Protein AF-A0A958IS94-F1 (afdb_monomer)

Radius of gyration: 17.26 Å; Cα contacts (8 Å, |Δi|>4): 217; chains: 1; bounding box: 38×39×52 Å

Structure (mmCIF, N/CA/C/O backbone):
data_AF-A0A958IS94-F1
#
_entry.id   AF-A0A958IS94-F1
#
loop_
_atom_site.group_PDB
_atom_site.id
_atom_site.type_symbol
_atom_site.label_atom_id
_atom_site.label_alt_id
_atom_site.label_comp_id
_atom_site.label_asym_id
_atom_site.label_entity_id
_atom_site.label_seq_id
_atom_site.pdbx_PDB_ins_code
_atom_site.Cartn_x
_atom_site.Cartn_y
_atom_site.Cartn_z
_atom_site.occupancy
_atom_site.B_iso_or_equiv
_atom_site.auth_seq_id
_atom_site.auth_comp_id
_atom_site.auth_asym_id
_atom_site.auth_atom_id
_atom_site.pdbx_PDB_model_num
ATOM 1 N N . MET A 1 1 ? 14.900 -15.093 -15.875 1.00 39.38 1 MET A N 1
ATOM 2 C CA . MET A 1 1 ? 13.883 -14.844 -14.835 1.00 39.38 1 MET A CA 1
ATOM 3 C C . MET A 1 1 ? 14.491 -13.904 -13.815 1.00 39.38 1 MET A C 1
ATOM 5 O O . MET A 1 1 ? 15.436 -14.293 -13.144 1.00 39.38 1 MET A O 1
ATOM 9 N N . MET A 1 2 ? 14.051 -12.646 -13.789 1.00 39.12 2 MET A N 1
ATOM 10 C CA . MET A 1 2 ? 14.390 -11.703 -12.720 1.00 39.12 2 MET A CA 1
ATOM 11 C C . MET A 1 2 ? 13.329 -11.858 -11.623 1.00 39.12 2 MET A C 1
ATOM 13 O O . MET A 1 2 ? 12.417 -11.046 -11.534 1.00 39.12 2 MET A O 1
ATOM 17 N N . ASP A 1 3 ? 13.424 -12.924 -10.828 1.00 39.19 3 ASP A N 1
ATOM 18 C CA . ASP A 1 3 ? 12.468 -13.211 -9.741 1.00 39.19 3 ASP A CA 1
ATOM 19 C C . ASP A 1 3 ? 12.870 -12.558 -8.401 1.00 39.19 3 ASP A C 1
ATOM 21 O O . ASP A 1 3 ? 12.225 -12.777 -7.382 1.00 39.19 3 ASP A O 1
ATOM 25 N N . ASN A 1 4 ? 13.917 -11.722 -8.393 1.00 38.88 4 ASN A N 1
ATOM 26 C CA . ASN A 1 4 ? 14.489 -11.100 -7.188 1.00 38.88 4 ASN A CA 1
ATOM 27 C C . ASN A 1 4 ? 14.244 -9.580 -7.111 1.00 38.88 4 ASN A C 1
ATOM 29 O O . ASN A 1 4 ? 15.110 -8.832 -6.663 1.00 38.88 4 ASN A O 1
ATOM 33 N N . ALA A 1 5 ? 13.088 -9.091 -7.567 1.00 45.56 5 ALA A N 1
ATOM 34 C CA . ALA A 1 5 ? 12.674 -7.727 -7.240 1.00 45.56 5 ALA A CA 1
ATOM 35 C C . ALA A 1 5 ? 12.155 -7.700 -5.791 1.00 45.56 5 ALA A C 1
ATOM 37 O O . ALA A 1 5 ? 10.955 -7.842 -5.548 1.00 45.56 5 ALA A O 1
ATOM 38 N N . GLU A 1 6 ? 13.079 -7.584 -4.839 1.00 47.12 6 GLU A N 1
ATOM 39 C CA . GLU A 1 6 ? 12.783 -7.318 -3.431 1.00 47.12 6 GLU A CA 1
ATOM 40 C C . GLU A 1 6 ? 12.558 -5.811 -3.263 1.00 47.12 6 GLU A C 1
ATOM 42 O O . GLU A 1 6 ? 13.421 -5.003 -3.610 1.00 47.12 6 GLU A O 1
ATOM 47 N N . GLY A 1 7 ? 11.381 -5.422 -2.771 1.00 48.94 7 GLY A N 1
ATOM 48 C CA . GLY A 1 7 ? 1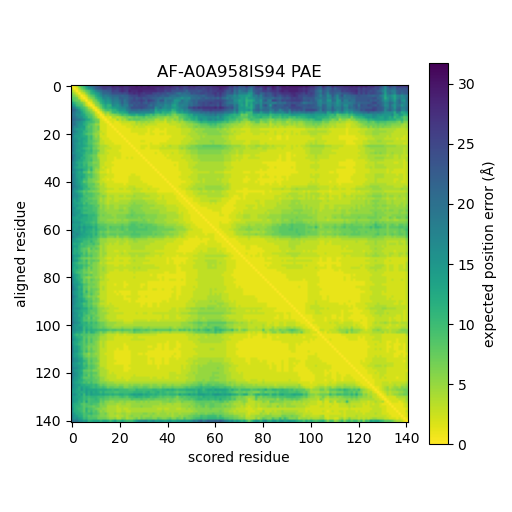1.188 -4.071 -2.258 1.00 48.94 7 GLY A CA 1
ATOM 49 C C . GLY A 1 7 ? 11.882 -3.996 -0.906 1.00 48.94 7 GLY A C 1
ATOM 50 O O . GLY A 1 7 ? 11.540 -4.756 -0.002 1.00 48.94 7 GLY A O 1
ATOM 51 N N . GLN A 1 8 ? 12.869 -3.115 -0.749 1.00 48.41 8 GLN A N 1
ATOM 52 C CA . GLN A 1 8 ? 13.215 -2.676 0.597 1.00 48.41 8 GLN A CA 1
ATOM 53 C C . GLN A 1 8 ? 12.023 -1.855 1.073 1.00 48.41 8 GLN A C 1
ATOM 55 O O . GLN A 1 8 ? 11.790 -0.782 0.524 1.00 48.41 8 GLN A O 1
ATOM 60 N N . ILE A 1 9 ? 11.266 -2.364 2.051 1.00 52.25 9 ILE A N 1
ATOM 61 C CA . ILE A 1 9 ? 10.365 -1.521 2.840 1.00 52.25 9 ILE A CA 1
ATOM 62 C C . ILE A 1 9 ? 11.288 -0.470 3.451 1.00 52.25 9 ILE A C 1
ATOM 64 O O . ILE A 1 9 ? 12.062 -0.776 4.363 1.00 52.25 9 ILE A O 1
ATOM 68 N N . SER A 1 10 ? 11.333 0.715 2.844 1.00 51.88 10 SER A N 1
ATOM 69 C CA . SER A 1 10 ? 12.205 1.783 3.302 1.00 51.88 10 SER A CA 1
ATOM 70 C C . SER A 1 10 ? 11.824 2.126 4.733 1.00 51.88 10 SER A C 1
ATOM 72 O O . SER A 1 10 ? 10.669 1.982 5.133 1.00 51.88 10 SER A O 1
ATOM 74 N N . LEU A 1 11 ? 1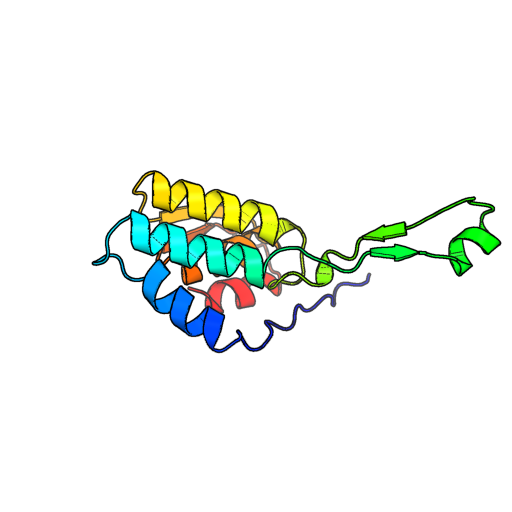2.814 2.552 5.518 1.00 54.06 11 LEU A N 1
ATOM 75 C CA . LEU A 1 11 ? 12.569 3.142 6.826 1.00 54.06 11 LEU A CA 1
ATOM 76 C C . LEU A 1 11 ? 11.532 4.247 6.635 1.00 54.06 11 LEU A C 1
ATOM 78 O O . LEU A 1 11 ? 11.831 5.271 6.022 1.00 54.06 11 LEU A O 1
ATOM 82 N N . VAL A 1 12 ? 10.315 3.981 7.104 1.00 61.84 12 VAL A N 1
ATOM 83 C CA . VAL A 1 12 ? 9.208 4.928 7.086 1.00 61.84 12 VAL A CA 1
ATOM 84 C C . VAL A 1 12 ? 9.721 6.211 7.726 1.00 61.84 12 VAL A C 1
ATOM 86 O O . VAL A 1 12 ? 10.319 6.168 8.808 1.00 61.84 12 VAL A O 1
ATOM 89 N N . SER A 1 13 ? 9.578 7.340 7.030 1.00 73.56 13 SER A N 1
ATOM 90 C CA . SER A 1 13 ? 10.014 8.618 7.584 1.00 73.56 13 SER A CA 1
ATOM 91 C C . SER A 1 13 ? 9.312 8.848 8.928 1.00 73.56 13 SER A C 1
ATOM 93 O O . SER A 1 13 ? 8.187 8.392 9.133 1.00 73.56 13 SER A O 1
ATOM 95 N N . LYS A 1 14 ? 9.954 9.551 9.869 1.00 75.06 14 LYS A N 1
ATOM 96 C CA . LYS A 1 14 ? 9.324 9.831 11.171 1.00 75.06 14 LYS A CA 1
ATOM 97 C C . LYS A 1 14 ? 7.943 10.487 11.000 1.00 75.06 14 LYS A C 1
ATOM 99 O O . LYS A 1 14 ? 7.018 10.130 11.711 1.00 75.06 14 LYS A O 1
ATOM 104 N N . ALA A 1 15 ? 7.803 11.375 10.015 1.00 77.25 15 ALA A N 1
ATOM 105 C CA . ALA A 1 15 ? 6.534 12.023 9.696 1.00 77.25 15 ALA A CA 1
ATOM 106 C C . ALA A 1 15 ? 5.440 11.012 9.311 1.00 77.25 15 ALA A C 1
ATOM 108 O O . ALA A 1 15 ? 4.324 11.098 9.806 1.00 77.25 15 ALA A O 1
ATOM 109 N N . VAL A 1 16 ? 5.763 10.009 8.492 1.00 86.12 16 VAL A N 1
ATOM 110 C CA . VAL A 1 16 ? 4.798 8.968 8.105 1.00 86.12 16 VAL A CA 1
ATOM 111 C C . VAL A 1 16 ? 4.493 8.014 9.260 1.00 86.12 16 VAL A C 1
ATOM 113 O O . VAL A 1 16 ? 3.386 7.488 9.339 1.00 86.12 16 VAL A O 1
ATOM 116 N N . ALA A 1 17 ? 5.433 7.810 10.187 1.00 88.31 17 ALA A N 1
ATOM 117 C CA . ALA A 1 17 ? 5.159 7.059 11.410 1.00 88.31 17 ALA A CA 1
ATOM 118 C C . ALA A 1 17 ? 4.116 7.771 12.288 1.00 88.31 17 ALA A C 1
ATOM 120 O O . ALA A 1 17 ? 3.165 7.124 12.718 1.00 88.31 17 ALA A O 1
ATOM 121 N N . ASP A 1 18 ? 4.249 9.088 12.471 1.00 92.44 18 ASP A N 1
ATOM 122 C CA . ASP A 1 18 ? 3.290 9.896 13.233 1.00 92.44 18 ASP A CA 1
ATOM 123 C C . ASP A 1 18 ? 1.899 9.880 12.553 1.00 92.44 18 ASP A C 1
ATOM 125 O O . ASP A 1 18 ? 0.887 9.627 13.206 1.00 92.44 18 ASP A O 1
ATOM 129 N N . GLN A 1 19 ? 1.839 10.041 11.223 1.00 96.38 19 GLN A N 1
ATOM 130 C CA . GLN A 1 19 ? 0.569 9.975 10.482 1.00 96.38 19 GLN A CA 1
ATOM 131 C C . GLN A 1 19 ? -0.083 8.592 10.529 1.00 96.38 19 GLN A C 1
ATOM 133 O O . GLN A 1 19 ? -1.305 8.470 10.609 1.00 96.38 19 GLN A O 1
ATOM 138 N N . ARG A 1 20 ? 0.719 7.524 10.526 1.00 95.19 20 ARG A N 1
ATOM 139 C CA . ARG A 1 20 ? 0.211 6.158 10.671 1.00 95.19 20 ARG A CA 1
ATOM 140 C C . ARG A 1 20 ? -0.499 5.958 12.007 1.00 95.19 20 ARG A C 1
ATOM 142 O O . ARG A 1 20 ? -1.513 5.265 12.032 1.00 95.19 20 ARG A O 1
ATOM 149 N N . GLU A 1 21 ? 0.029 6.509 13.100 1.00 96.12 21 GLU A N 1
ATOM 150 C CA . GLU A 1 21 ? -0.618 6.405 14.414 1.00 96.12 21 GLU A CA 1
ATOM 151 C C . GLU A 1 21 ? -2.014 7.039 14.387 1.00 96.12 21 GLU A C 1
ATOM 153 O O . GLU A 1 21 ? -2.967 6.424 14.859 1.00 96.12 21 GLU A O 1
ATOM 158 N N . ILE A 1 22 ? -2.152 8.201 13.742 1.00 97.75 22 ILE A N 1
ATOM 159 C CA . ILE A 1 22 ? -3.432 8.906 13.587 1.00 97.75 22 ILE A CA 1
ATOM 160 C C . ILE A 1 22 ? -4.384 8.119 12.677 1.00 97.75 22 ILE A C 1
ATOM 162 O O . ILE A 1 22 ? -5.513 7.824 13.065 1.00 97.75 22 ILE A O 1
ATOM 166 N N . ALA A 1 23 ? -3.938 7.723 11.483 1.00 97.62 23 ALA A N 1
ATOM 167 C CA . ALA A 1 23 ? -4.775 7.015 10.513 1.00 97.62 23 ALA A CA 1
ATOM 168 C C . ALA A 1 23 ? -5.311 5.674 11.057 1.00 97.62 23 ALA A C 1
ATOM 170 O O . ALA A 1 23 ? -6.459 5.290 10.785 1.00 97.62 23 ALA A O 1
ATOM 171 N N . ALA A 1 24 ? -4.496 4.972 11.849 1.00 97.00 24 ALA A N 1
ATOM 172 C CA . ALA A 1 24 ? -4.840 3.683 12.436 1.00 97.00 24 ALA A CA 1
ATOM 173 C C . ALA A 1 24 ? -5.686 3.769 13.718 1.00 97.00 24 ALA A C 1
ATOM 175 O O . ALA A 1 24 ? -6.287 2.761 14.104 1.00 97.00 24 ALA A O 1
ATOM 176 N N . ASP A 1 25 ? -5.771 4.930 14.372 1.00 97.25 25 ASP A N 1
ATOM 177 C CA . ASP A 1 25 ? -6.529 5.089 15.613 1.00 97.25 25 ASP A CA 1
ATOM 178 C C . ASP A 1 25 ? -8.033 5.223 15.338 1.00 97.25 25 ASP A C 1
ATOM 180 O O . ASP A 1 25 ? -8.560 6.285 15.015 1.00 97.25 25 ASP A O 1
ATOM 184 N N . VAL A 1 26 ? -8.757 4.117 15.515 1.00 94.06 26 VAL A N 1
ATOM 185 C CA . VAL A 1 26 ? -10.215 4.044 15.325 1.00 94.06 26 VAL A CA 1
ATOM 186 C C . VAL A 1 26 ? -11.027 4.870 16.331 1.00 94.06 26 VAL A C 1
ATOM 188 O O . VAL A 1 26 ? -12.242 4.976 16.162 1.00 94.06 26 VAL A O 1
ATOM 191 N N . SER A 1 27 ? -10.401 5.416 17.379 1.00 96.00 27 SER A N 1
ATOM 192 C CA . SER A 1 27 ? -11.057 6.300 18.347 1.00 96.00 27 SER A CA 1
ATOM 193 C C . SER A 1 27 ? -11.122 7.761 17.888 1.00 96.00 27 SER A C 1
ATOM 195 O O . SER A 1 27 ? -11.955 8.515 18.398 1.00 96.00 27 SER A O 1
ATOM 197 N N . LEU A 1 28 ? -10.295 8.142 16.910 1.00 97.62 28 LEU A N 1
ATOM 198 C CA . LEU A 1 28 ? -10.300 9.469 16.300 1.00 97.62 28 LEU A CA 1
ATOM 199 C C . LEU A 1 28 ? -11.444 9.634 15.297 1.00 97.62 28 LEU A C 1
ATOM 201 O O . LEU A 1 28 ? -12.076 8.667 14.852 1.00 97.62 28 LEU A O 1
ATOM 205 N N . SER A 1 29 ? -11.725 10.886 14.935 1.00 98.00 29 SER A N 1
ATOM 206 C CA . SER A 1 29 ? -12.767 11.179 13.958 1.00 98.00 29 SER A CA 1
ATOM 207 C C . SER A 1 29 ? -12.407 10.637 12.571 1.00 98.00 29 SER A C 1
ATOM 209 O O . SER A 1 29 ? -11.242 10.480 12.207 1.00 98.00 29 SER A O 1
ATOM 211 N N . LEU A 1 30 ? -13.432 10.361 11.759 1.00 97.75 30 LEU A N 1
ATOM 212 C CA . LEU A 1 30 ? -13.234 9.920 10.377 1.00 97.75 30 LEU A CA 1
ATOM 213 C C . LEU A 1 30 ? -12.410 10.931 9.563 1.00 97.75 30 LEU A C 1
ATOM 215 O O . LEU A 1 30 ? -11.620 10.523 8.721 1.00 97.75 30 LEU A O 1
ATOM 219 N N . GLU A 1 31 ? -12.611 12.225 9.808 1.00 98.25 31 GLU A N 1
ATOM 220 C CA . GLU A 1 31 ? -11.920 13.310 9.109 1.00 98.25 31 GLU A CA 1
ATOM 221 C C . GLU A 1 31 ? -10.420 13.302 9.416 1.00 98.25 31 GLU A C 1
ATOM 223 O O . GLU A 1 31 ? -9.627 13.192 8.487 1.00 98.25 31 GLU A O 1
ATOM 228 N N . GLU A 1 32 ? -10.040 13.273 10.699 1.00 98.12 32 GLU A N 1
ATOM 229 C CA . GLU A 1 32 ? -8.631 13.212 11.128 1.00 98.12 32 GLU A CA 1
ATOM 230 C C . GLU A 1 32 ? -7.914 11.981 10.562 1.00 98.12 32 GLU A C 1
ATOM 232 O O . GLU A 1 32 ? -6.783 12.061 10.086 1.00 98.12 32 GLU A O 1
ATOM 237 N N . ARG A 1 33 ? -8.585 10.825 10.576 1.00 98.38 33 ARG A N 1
ATOM 238 C CA . ARG A 1 33 ? -8.011 9.585 10.042 1.00 98.38 33 ARG A CA 1
ATOM 239 C C . ARG A 1 33 ? -7.816 9.635 8.530 1.00 98.38 33 ARG A C 1
ATOM 241 O O . ARG A 1 33 ? -6.836 9.086 8.034 1.00 98.38 33 ARG A O 1
ATOM 248 N N . LEU A 1 34 ? -8.761 10.228 7.797 1.00 98.38 34 LEU A N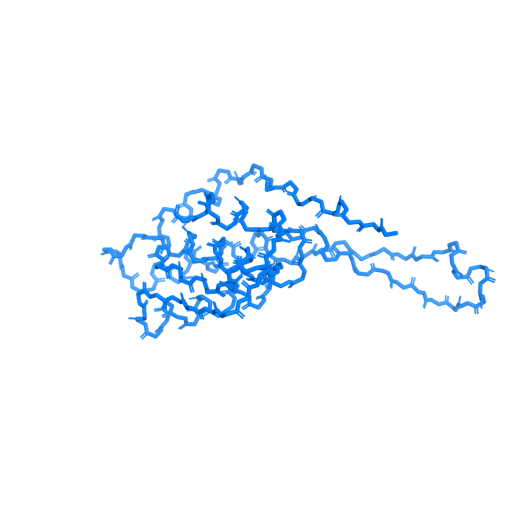 1
ATOM 249 C CA . LEU A 1 34 ? -8.668 10.358 6.343 1.00 98.38 34 LEU A CA 1
ATOM 250 C C . LEU A 1 34 ? -7.569 11.338 5.942 1.00 98.38 34 LEU A C 1
ATOM 252 O O . LEU A 1 34 ? -6.800 11.004 5.048 1.00 98.38 34 LEU A O 1
ATOM 256 N N . GLU A 1 35 ? -7.467 12.481 6.622 1.00 98.31 35 GLU A N 1
ATOM 257 C CA . GLU A 1 35 ? -6.413 13.474 6.385 1.00 98.31 35 GLU A CA 1
ATOM 258 C C . GLU A 1 35 ? -5.025 12.861 6.619 1.00 98.31 35 GLU A C 1
ATOM 260 O O . GLU A 1 35 ? -4.176 12.884 5.731 1.00 98.31 35 GLU A O 1
ATOM 265 N N . ALA A 1 36 ? -4.828 12.183 7.753 1.00 98.12 36 ALA A N 1
ATOM 266 C CA . ALA A 1 36 ? -3.569 11.501 8.042 1.00 98.12 36 ALA A CA 1
ATOM 267 C C . ALA A 1 36 ? -3.236 10.401 7.021 1.00 98.12 36 ALA A C 1
ATOM 269 O O . ALA A 1 36 ? -2.079 10.222 6.642 1.00 98.12 36 ALA A O 1
ATOM 270 N N . TYR A 1 37 ? -4.235 9.645 6.556 1.00 98.12 37 TYR A N 1
ATOM 271 C CA . TYR A 1 37 ? -4.009 8.605 5.554 1.00 98.12 37 TYR A CA 1
ATOM 272 C C . TYR A 1 37 ? -3.693 9.181 4.166 1.00 98.12 37 TYR A C 1
ATOM 274 O O . TYR A 1 37 ? -2.877 8.609 3.444 1.00 98.12 37 TYR A O 1
ATOM 282 N N . GLU A 1 38 ? -4.301 10.309 3.795 1.00 97.88 38 GLU A N 1
ATOM 283 C CA . GLU A 1 38 ? -3.997 11.043 2.561 1.00 97.88 38 GLU A CA 1
ATOM 284 C C . GLU A 1 38 ? -2.556 11.578 2.576 1.00 97.88 38 GLU A C 1
ATOM 286 O O . GLU A 1 38 ? -1.817 11.342 1.621 1.00 97.88 38 GLU A O 1
ATOM 291 N N . ASP A 1 39 ? -2.101 12.137 3.702 1.00 97.19 39 AS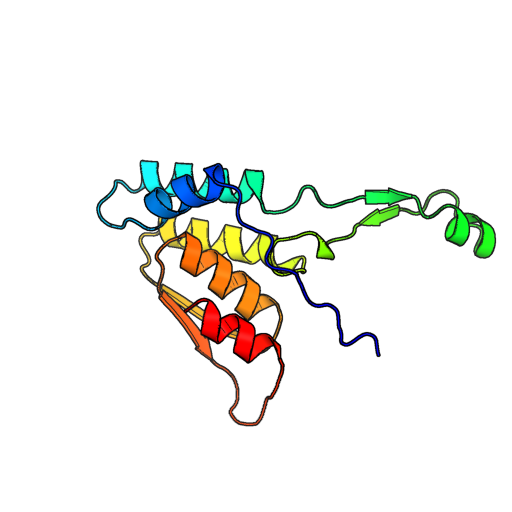P A N 1
ATOM 292 C CA . ASP A 1 39 ? -0.707 12.568 3.892 1.00 97.19 39 ASP A CA 1
ATOM 293 C C . ASP A 1 39 ? 0.303 11.420 3.685 1.00 97.19 39 ASP A C 1
ATOM 295 O O . ASP A 1 39 ? 1.373 11.606 3.095 1.00 97.19 39 ASP A O 1
ATOM 299 N N . ILE A 1 40 ? -0.027 10.205 4.145 1.00 96.38 40 ILE A N 1
ATOM 300 C CA . ILE A 1 40 ? 0.802 9.011 3.906 1.00 96.38 40 ILE A CA 1
ATOM 301 C C . ILE A 1 40 ? 0.872 8.695 2.408 1.00 96.38 40 ILE A C 1
ATOM 303 O O . ILE A 1 40 ? 1.953 8.392 1.895 1.00 96.38 40 ILE A O 1
ATOM 307 N N . ILE A 1 41 ? -0.266 8.738 1.707 1.00 96.69 41 ILE A N 1
ATOM 308 C CA . ILE A 1 41 ? -0.334 8.458 0.266 1.00 96.69 41 ILE A CA 1
ATOM 309 C C . ILE A 1 41 ? 0.536 9.451 -0.499 1.00 96.69 41 ILE A C 1
ATOM 311 O O . ILE A 1 41 ? 1.351 9.026 -1.318 1.00 96.69 41 ILE A O 1
ATOM 315 N N . ASP A 1 42 ? 0.397 10.740 -0.206 1.00 95.38 42 ASP A N 1
ATOM 316 C CA . ASP A 1 42 ? 1.116 11.805 -0.901 1.00 95.38 42 ASP A CA 1
ATOM 317 C C . ASP A 1 42 ? 2.630 11.764 -0.646 1.00 95.38 42 ASP A C 1
ATOM 319 O O . ASP A 1 42 ? 3.414 12.100 -1.537 1.00 95.38 42 ASP A O 1
ATOM 323 N N . SER A 1 43 ? 3.058 11.310 0.538 1.00 93.44 43 SER A N 1
ATOM 324 C CA . SER A 1 43 ? 4.480 11.149 0.873 1.00 93.44 43 SER A CA 1
ATOM 325 C C . SER A 1 43 ? 5.108 9.906 0.238 1.00 93.44 43 SER A C 1
ATOM 327 O O . SER A 1 43 ? 6.234 9.961 -0.256 1.00 93.44 43 SER A O 1
ATOM 329 N N . GLU A 1 44 ? 4.414 8.765 0.278 1.00 91.62 44 GLU A N 1
ATOM 330 C CA . GLU A 1 44 ? 5.046 7.460 0.045 1.00 91.62 44 GLU A CA 1
ATOM 331 C C . GLU A 1 44 ? 4.641 6.797 -1.274 1.00 91.62 44 GLU A C 1
ATOM 333 O O . GLU A 1 44 ? 5.379 5.960 -1.800 1.00 91.62 44 GLU A O 1
ATOM 338 N N . VAL A 1 45 ? 3.463 7.115 -1.817 1.00 95.69 45 VAL A N 1
ATOM 339 C CA . VAL A 1 45 ? 2.891 6.394 -2.957 1.00 95.69 45 VAL A CA 1
ATOM 340 C C . VAL A 1 45 ? 2.975 7.231 -4.221 1.00 95.69 45 VAL A C 1
ATOM 342 O O . VAL A 1 45 ? 2.355 8.275 -4.394 1.00 95.69 45 VAL A O 1
ATOM 345 N N . GLY A 1 46 ? 3.669 6.689 -5.212 1.00 94.44 46 GLY A N 1
ATOM 346 C CA . GLY A 1 46 ? 3.871 7.365 -6.472 1.00 94.44 46 GLY A CA 1
ATOM 347 C C . GLY A 1 46 ? 5.139 8.202 -6.487 1.00 94.44 46 GLY A C 1
ATOM 348 O O . GLY A 1 46 ? 6.196 7.691 -6.146 1.00 94.44 46 GLY A O 1
ATOM 349 N N . ASP A 1 47 ? 5.057 9.371 -7.130 1.00 94.31 47 ASP A N 1
ATOM 350 C CA . ASP A 1 47 ? 6.202 10.216 -7.536 1.00 94.31 47 ASP A CA 1
ATOM 351 C C . ASP A 1 47 ? 7.447 9.450 -8.044 1.00 94.31 47 ASP A C 1
ATOM 353 O O . ASP A 1 47 ? 8.609 9.814 -7.882 1.00 94.31 47 ASP A O 1
ATOM 357 N N . THR A 1 48 ? 7.197 8.308 -8.683 1.00 95.19 48 THR A N 1
ATOM 358 C CA . THR A 1 48 ? 8.262 7.376 -9.028 1.00 95.19 48 THR A CA 1
ATOM 359 C C . THR A 1 48 ? 9.087 7.878 -10.206 1.00 95.19 48 THR A C 1
ATOM 361 O O . THR A 1 48 ? 8.582 8.541 -11.121 1.00 95.19 48 THR A O 1
ATOM 364 N N . ASN A 1 49 ? 10.358 7.483 -10.241 1.00 95.06 49 ASN A N 1
ATOM 365 C CA . ASN A 1 49 ? 11.306 7.940 -11.249 1.00 95.06 49 ASN A CA 1
ATOM 366 C C . ASN A 1 49 ? 10.802 7.705 -12.691 1.00 95.06 49 ASN A C 1
ATOM 368 O O . ASN A 1 49 ? 10.400 6.598 -13.069 1.00 95.06 49 ASN A O 1
ATOM 372 N N . MET A 1 50 ? 10.868 8.755 -13.514 1.00 97.12 50 MET A N 1
ATOM 373 C CA . MET A 1 50 ? 10.681 8.687 -14.959 1.00 97.12 50 MET A CA 1
ATOM 374 C C . MET A 1 50 ? 11.982 9.069 -15.673 1.00 97.12 50 MET A C 1
ATOM 376 O O . MET A 1 50 ? 12.349 10.240 -15.750 1.00 97.12 50 MET A O 1
ATOM 380 N N . THR A 1 51 ? 12.678 8.079 -16.235 1.00 97.00 51 THR A N 1
ATOM 381 C CA . THR A 1 51 ? 13.996 8.272 -16.860 1.00 97.00 51 THR A CA 1
ATOM 382 C C . THR A 1 51 ? 13.932 8.085 -18.371 1.00 97.00 51 THR A C 1
ATOM 384 O O . THR A 1 51 ? 13.336 7.138 -18.881 1.00 97.00 51 THR A O 1
ATOM 387 N N . ARG A 1 52 ? 14.604 8.965 -19.118 1.00 97.75 52 ARG A N 1
ATOM 388 C CA . ARG A 1 52 ? 14.724 8.850 -20.576 1.00 97.75 52 ARG A CA 1
ATOM 389 C C . ARG A 1 52 ? 15.772 7.806 -20.981 1.00 97.75 52 ARG A C 1
ATOM 391 O O . ARG A 1 52 ? 16.946 7.928 -20.632 1.00 97.75 52 ARG A O 1
ATOM 398 N N . ALA A 1 53 ? 15.387 6.833 -21.803 1.00 97.88 53 ALA A N 1
ATOM 399 C CA . ALA A 1 53 ? 16.226 5.702 -22.205 1.00 97.88 53 ALA A CA 1
ATOM 400 C C . ALA A 1 53 ? 17.057 5.972 -23.475 1.00 97.88 53 ALA A C 1
ATOM 402 O O . ALA A 1 53 ? 16.940 5.272 -24.481 1.00 97.88 53 ALA A O 1
ATOM 403 N N . ARG A 1 54 ? 17.962 6.959 -23.420 1.00 97.81 54 ARG A N 1
ATOM 404 C CA . ARG A 1 54 ? 18.767 7.416 -24.579 1.00 97.81 54 ARG A CA 1
ATOM 405 C C . ARG A 1 54 ? 19.611 6.330 -25.263 1.00 97.81 54 ARG A C 1
ATOM 407 O O . ARG A 1 54 ? 19.979 6.481 -26.426 1.00 97.81 54 ARG A O 1
ATOM 414 N N . ASN A 1 55 ? 19.997 5.276 -24.543 1.00 97.56 55 ASN A N 1
ATOM 415 C CA . ASN A 1 55 ? 20.763 4.165 -25.121 1.00 97.56 55 ASN A CA 1
ATOM 416 C C . ASN A 1 55 ? 19.863 3.258 -25.972 1.00 97.56 55 ASN A C 1
ATOM 418 O O . ASN A 1 55 ? 20.242 2.896 -27.080 1.00 97.56 55 ASN A O 1
ATOM 422 N N . ILE A 1 56 ? 18.653 2.957 -25.490 1.00 97.38 56 ILE A N 1
ATOM 423 C CA . ILE A 1 56 ? 17.658 2.160 -26.222 1.00 97.38 56 ILE A CA 1
ATOM 424 C C . ILE A 1 56 ? 17.162 2.940 -27.445 1.00 97.38 56 ILE A C 1
ATOM 426 O O . ILE A 1 56 ? 17.064 2.370 -28.528 1.00 97.38 56 ILE A O 1
ATOM 430 N N . GLU A 1 57 ? 16.940 4.253 -27.297 1.00 98.19 57 GLU A N 1
ATOM 431 C CA . GLU A 1 57 ? 16.623 5.156 -28.415 1.00 98.19 57 GLU A CA 1
ATOM 432 C C . GLU A 1 57 ? 17.617 4.991 -29.576 1.00 98.19 57 GLU A C 1
ATOM 434 O O . GLU A 1 57 ? 17.203 4.787 -30.715 1.00 98.19 57 GLU A O 1
ATOM 439 N N . ARG A 1 58 ? 18.926 5.000 -29.282 1.00 97.75 58 ARG A N 1
ATOM 440 C CA . ARG A 1 58 ? 19.998 4.864 -30.284 1.00 97.75 58 ARG A CA 1
ATOM 441 C C . ARG A 1 58 ? 20.057 3.491 -30.952 1.00 97.75 58 ARG A C 1
ATOM 443 O O . ARG A 1 58 ? 20.359 3.427 -32.136 1.00 97.75 58 ARG A O 1
ATOM 450 N N . ILE A 1 59 ? 19.797 2.415 -30.210 1.00 98.06 59 ILE A N 1
ATOM 451 C CA . ILE A 1 59 ? 19.886 1.042 -30.735 1.00 98.06 59 ILE A CA 1
ATOM 452 C C . ILE A 1 59 ? 18.724 0.739 -31.688 1.00 98.06 59 ILE A C 1
ATOM 454 O O . ILE A 1 59 ? 18.928 0.109 -32.721 1.00 98.06 59 ILE A O 1
ATOM 458 N N . PHE A 1 60 ? 17.515 1.193 -31.352 1.00 97.69 60 PHE A N 1
ATOM 459 C CA . PHE A 1 60 ? 16.290 0.815 -32.068 1.00 97.69 60 PHE A CA 1
ATOM 460 C C . PHE A 1 60 ? 15.698 1.934 -32.936 1.00 97.69 60 PHE A C 1
ATOM 462 O O . PHE A 1 60 ? 14.688 1.722 -33.599 1.00 97.69 60 PHE A O 1
ATOM 469 N N . GLY A 1 61 ? 16.306 3.124 -32.947 1.00 96.75 61 GLY A N 1
ATOM 470 C CA . GLY A 1 61 ? 15.846 4.253 -33.759 1.00 96.75 61 GLY A CA 1
ATOM 471 C C . GLY A 1 61 ? 14.600 4.962 -33.214 1.00 96.75 61 GLY A C 1
ATOM 472 O O . GLY A 1 61 ? 13.869 5.588 -33.980 1.00 96.75 61 GLY A O 1
ATOM 473 N N . PHE A 1 62 ? 14.332 4.891 -31.904 1.00 97.50 62 PHE A N 1
ATOM 474 C CA . PHE A 1 62 ? 13.224 5.639 -31.297 1.00 97.50 62 PHE A CA 1
ATOM 475 C C . PHE A 1 62 ? 13.577 7.121 -31.116 1.00 97.50 62 PHE A C 1
ATOM 477 O O . PHE A 1 62 ? 14.676 7.457 -30.681 1.00 97.50 62 PHE A O 1
ATOM 484 N N . ARG A 1 63 ? 12.613 8.021 -31.370 1.00 96.75 63 ARG A N 1
ATOM 485 C CA . ARG A 1 63 ? 12.797 9.472 -31.166 1.00 96.75 63 ARG A CA 1
ATOM 486 C C . ARG A 1 63 ? 12.911 9.838 -29.684 1.00 96.75 63 ARG A C 1
ATOM 488 O O . ARG A 1 63 ? 13.815 10.571 -29.288 1.00 96.75 63 ARG A O 1
ATOM 495 N N . GLN A 1 64 ? 11.948 9.381 -28.886 1.00 97.50 64 GLN A N 1
ATOM 496 C CA . GLN A 1 64 ? 11.847 9.637 -27.451 1.00 97.50 64 GLN A CA 1
ATOM 497 C C . GLN A 1 64 ? 11.238 8.409 -26.771 1.00 97.50 64 GLN A C 1
ATOM 499 O O . GLN A 1 64 ? 10.129 8.010 -27.119 1.00 97.50 64 GLN A O 1
ATOM 504 N N . LEU A 1 65 ? 11.955 7.826 -25.812 1.00 97.62 65 LEU A N 1
ATOM 505 C CA . LEU A 1 65 ? 11.509 6.697 -25.001 1.00 97.62 65 LEU A CA 1
ATOM 506 C C . LEU A 1 65 ? 11.776 6.990 -23.523 1.00 97.62 65 LEU A C 1
ATOM 508 O O . LEU A 1 65 ? 12.902 7.301 -23.129 1.00 97.62 65 LEU A O 1
ATOM 512 N N . PHE A 1 66 ? 10.742 6.847 -22.700 1.00 98.00 66 PHE A N 1
ATOM 513 C CA . PHE A 1 66 ? 10.809 7.037 -21.255 1.00 98.00 66 PHE A CA 1
ATOM 514 C C . PHE A 1 66 ? 10.441 5.743 -20.535 1.00 98.00 66 PHE A C 1
ATOM 516 O O . PHE A 1 66 ? 9.563 5.004 -20.973 1.00 98.00 66 PHE A O 1
ATOM 523 N N . LEU A 1 67 ? 11.124 5.484 -19.425 1.00 97.06 67 LEU A N 1
ATOM 524 C CA . LEU A 1 67 ? 10.874 4.367 -18.527 1.00 97.06 67 LEU A CA 1
ATOM 525 C C . LEU A 1 67 ? 10.264 4.923 -17.245 1.00 97.06 67 LEU A C 1
ATOM 527 O O . LEU A 1 67 ? 10.886 5.753 -16.582 1.00 97.06 67 LEU A O 1
ATOM 531 N N . LYS A 1 68 ? 9.060 4.461 -16.904 1.00 97.19 68 LYS A N 1
ATOM 532 C CA . LYS A 1 68 ? 8.392 4.769 -15.638 1.00 97.19 68 LYS A CA 1
ATOM 533 C C . LYS A 1 68 ? 8.680 3.642 -14.648 1.00 97.19 68 LYS A C 1
ATOM 535 O O . LYS A 1 68 ? 8.187 2.528 -14.822 1.00 97.19 68 LYS A O 1
ATOM 540 N N . PHE A 1 69 ? 9.524 3.907 -13.655 1.00 95.94 69 PHE A N 1
ATOM 541 C CA . PHE A 1 69 ? 9.994 2.889 -12.719 1.00 95.94 69 PHE A CA 1
ATOM 542 C C . PHE A 1 69 ? 9.096 2.798 -11.481 1.00 95.94 69 PHE A C 1
ATOM 544 O O . PHE A 1 69 ? 9.350 3.419 -10.460 1.00 95.94 69 PHE A O 1
ATOM 551 N N . GLU A 1 70 ? 8.062 1.963 -11.546 1.00 95.81 70 GLU A N 1
ATOM 552 C CA . GLU A 1 70 ? 7.110 1.756 -10.441 1.00 95.81 70 GLU A CA 1
ATOM 553 C C . GLU A 1 70 ? 7.635 0.876 -9.292 1.00 95.81 70 GLU A C 1
ATOM 555 O O . GLU A 1 70 ? 6.920 0.636 -8.321 1.00 95.81 70 GLU A O 1
ATOM 560 N N . GLY A 1 71 ? 8.875 0.391 -9.390 1.00 94.31 71 GLY A N 1
ATOM 561 C CA . GLY A 1 71 ? 9.533 -0.343 -8.308 1.00 94.31 71 GLY A CA 1
ATOM 562 C C . GLY A 1 71 ? 9.964 0.541 -7.134 1.00 94.31 71 GLY A C 1
ATOM 563 O O . GLY A 1 71 ? 10.432 0.008 -6.140 1.00 94.31 71 GLY A O 1
ATOM 564 N N . GLY A 1 72 ? 9.825 1.867 -7.252 1.00 92.00 72 GLY A N 1
ATOM 565 C CA . GLY A 1 72 ? 10.103 2.820 -6.174 1.00 92.00 72 GLY A CA 1
ATOM 566 C C . GLY A 1 72 ? 8.944 3.054 -5.201 1.00 92.00 72 GLY A C 1
ATOM 567 O O . GLY A 1 72 ? 9.117 3.835 -4.281 1.00 92.00 72 GLY A O 1
ATOM 568 N N . ASN A 1 73 ? 7.782 2.423 -5.405 1.00 95.19 73 ASN A N 1
ATOM 569 C CA . ASN A 1 73 ? 6.694 2.465 -4.421 1.00 95.19 73 ASN A CA 1
ATOM 570 C C . ASN A 1 73 ? 7.028 1.580 -3.191 1.00 95.19 73 ASN A C 1
ATOM 572 O O . ASN A 1 73 ? 7.884 0.695 -3.313 1.00 95.19 73 ASN A O 1
ATOM 576 N N . PRO A 1 74 ? 6.342 1.739 -2.042 1.00 92.94 74 PRO A N 1
ATOM 577 C CA . PRO A 1 74 ? 6.729 1.128 -0.765 1.00 92.94 74 PRO A CA 1
ATOM 578 C C . PRO A 1 74 ? 6.838 -0.405 -0.754 1.00 92.94 74 PRO A C 1
ATOM 580 O O . PRO A 1 74 ? 7.716 -0.954 -0.089 1.00 92.94 74 PRO A O 1
ATOM 583 N N . THR A 1 75 ? 5.996 -1.125 -1.508 1.00 93.38 75 THR A N 1
ATOM 584 C CA . THR A 1 75 ? 6.089 -2.598 -1.644 1.00 93.38 75 THR A CA 1
ATOM 585 C C . THR A 1 75 ? 6.860 -3.045 -2.890 1.00 93.38 75 THR A C 1
ATOM 587 O O . THR A 1 75 ? 6.952 -4.239 -3.213 1.00 93.38 75 THR A O 1
ATOM 590 N N . GLY A 1 76 ? 7.445 -2.085 -3.608 1.00 93.50 76 GLY A N 1
ATOM 591 C CA . GLY A 1 76 ? 8.222 -2.303 -4.820 1.00 93.50 76 GLY A CA 1
ATOM 592 C C . GLY A 1 76 ? 7.363 -2.577 -6.054 1.00 93.50 76 GLY A C 1
ATOM 593 O O . GLY A 1 76 ? 7.808 -3.258 -6.984 1.00 93.50 76 GLY A O 1
ATOM 594 N N . THR A 1 77 ? 6.107 -2.116 -6.088 1.00 94.69 77 THR A N 1
ATOM 595 C CA . THR A 1 77 ? 5.211 -2.383 -7.218 1.00 94.69 7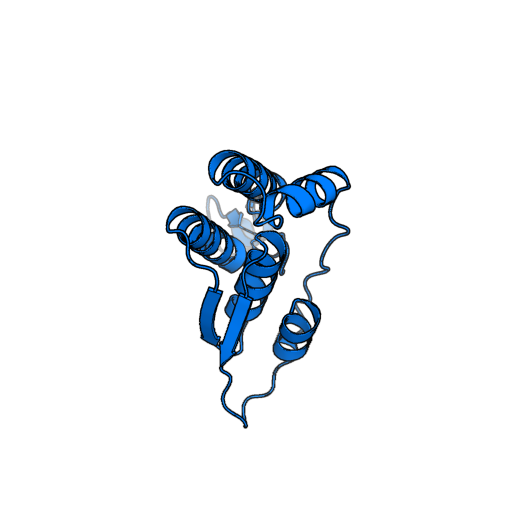7 THR A CA 1
ATOM 596 C C . THR A 1 77 ? 4.193 -1.274 -7.471 1.00 94.69 77 THR A C 1
ATOM 598 O O . THR A 1 77 ? 3.738 -0.596 -6.564 1.00 94.69 77 THR A O 1
ATOM 601 N N . GLN A 1 78 ? 3.733 -1.154 -8.720 1.00 96.69 78 GLN A N 1
ATOM 602 C CA . GLN A 1 78 ? 2.679 -0.197 -9.097 1.00 96.69 78 GLN A CA 1
ATOM 603 C C . GLN A 1 78 ? 1.355 -0.395 -8.338 1.00 96.69 78 GLN A C 1
ATOM 605 O O . GLN A 1 78 ? 0.529 0.512 -8.280 1.00 96.69 78 GLN A O 1
ATOM 610 N N . LYS A 1 79 ? 1.139 -1.586 -7.755 1.00 97.12 79 LYS A N 1
ATOM 611 C CA . LYS A 1 79 ? -0.126 -1.928 -7.094 1.00 97.12 79 LYS A CA 1
ATOM 612 C C . LYS A 1 79 ? -0.360 -1.167 -5.790 1.00 97.12 79 LYS A C 1
ATOM 614 O O . LYS A 1 79 ? -1.507 -1.124 -5.360 1.00 97.12 79 LYS A O 1
ATOM 619 N N . ASP A 1 80 ? 0.669 -0.537 -5.223 1.00 97.31 80 ASP A N 1
ATOM 620 C CA . ASP A 1 80 ? 0.523 0.344 -4.059 1.00 97.31 80 ASP A CA 1
ATOM 621 C C . ASP A 1 80 ? -0.484 1.461 -4.342 1.00 97.31 80 ASP A C 1
ATOM 623 O O . ASP A 1 80 ? -1.386 1.694 -3.547 1.00 97.31 80 ASP A O 1
ATOM 627 N N . ARG A 1 81 ? -0.448 2.044 -5.548 1.00 97.94 81 ARG A N 1
ATOM 628 C CA . ARG A 1 81 ? -1.375 3.110 -5.958 1.00 97.94 81 ARG A CA 1
ATOM 629 C C . ARG A 1 81 ? -2.841 2.733 -5.763 1.00 97.94 81 ARG A C 1
ATOM 631 O O . ARG A 1 81 ? -3.605 3.482 -5.166 1.00 97.94 81 ARG A O 1
ATOM 638 N N . ILE A 1 82 ? -3.241 1.573 -6.284 1.00 98.00 82 ILE A N 1
ATOM 639 C CA . ILE A 1 82 ? -4.638 1.135 -6.205 1.00 98.00 82 ILE A CA 1
ATOM 640 C C . ILE A 1 82 ? -4.983 0.566 -4.825 1.00 98.00 82 ILE A C 1
ATOM 642 O O . ILE A 1 82 ? -6.107 0.753 -4.369 1.00 98.00 82 ILE A O 1
ATOM 646 N N . ALA A 1 83 ? -4.037 -0.093 -4.151 1.00 98.06 83 ALA A N 1
ATOM 647 C CA . ALA A 1 83 ? -4.254 -0.644 -2.817 1.00 98.06 83 ALA A CA 1
ATOM 648 C C . ALA A 1 83 ? -4.561 0.458 -1.794 1.00 98.06 83 ALA A C 1
ATOM 650 O O . ALA A 1 83 ? -5.578 0.384 -1.106 1.00 98.06 83 ALA A O 1
ATOM 651 N N . PHE A 1 84 ? -3.745 1.513 -1.756 1.00 98.25 84 PHE A N 1
ATOM 652 C CA . PHE A 1 84 ? -3.963 2.650 -0.862 1.00 98.25 84 PHE A CA 1
ATOM 653 C C . PHE A 1 84 ? -5.258 3.398 -1.193 1.00 98.25 84 PHE A C 1
ATOM 655 O O . PHE A 1 84 ? -6.055 3.665 -0.298 1.00 98.25 84 PHE A O 1
ATOM 662 N N . ALA A 1 85 ? -5.546 3.641 -2.477 1.00 98.31 85 ALA A N 1
ATOM 663 C CA . ALA A 1 85 ? -6.799 4.281 -2.882 1.00 98.31 85 ALA A CA 1
ATOM 664 C C . ALA A 1 85 ? -8.045 3.494 -2.424 1.00 98.31 85 ALA A C 1
ATOM 666 O O . ALA A 1 85 ? -9.041 4.081 -2.001 1.00 98.31 85 ALA A O 1
ATOM 667 N N . GLN A 1 86 ? -8.003 2.160 -2.486 1.00 98.44 86 GLN A N 1
ATOM 668 C CA . GLN A 1 86 ? -9.111 1.315 -2.034 1.00 98.44 86 GLN A CA 1
ATOM 669 C C . GLN A 1 86 ? -9.242 1.255 -0.517 1.00 98.44 86 GLN A C 1
ATOM 671 O O . GLN A 1 86 ? -10.363 1.234 -0.014 1.00 98.44 86 GLN A O 1
ATOM 676 N N . VAL A 1 87 ? -8.126 1.227 0.210 1.00 98.50 87 VAL A N 1
ATOM 677 C CA . VAL A 1 87 ? -8.149 1.274 1.674 1.00 98.50 87 VAL A CA 1
ATOM 678 C C . VAL A 1 87 ? -8.683 2.620 2.158 1.00 98.50 87 VAL A C 1
ATOM 680 O O . VAL A 1 87 ? -9.540 2.636 3.035 1.00 98.50 87 VAL A O 1
ATOM 683 N N . MET A 1 88 ? -8.297 3.731 1.526 1.00 98.44 88 MET A N 1
ATOM 684 C CA . MET A 1 88 ? -8.870 5.047 1.823 1.00 98.44 88 MET A CA 1
ATOM 685 C C . MET A 1 88 ? -10.391 5.069 1.602 1.00 98.44 88 MET A C 1
ATOM 687 O O . MET A 1 88 ? -11.140 5.546 2.455 1.00 98.44 88 MET A O 1
ATOM 691 N N . ASP A 1 89 ? -10.881 4.491 0.496 1.00 98.62 89 ASP A N 1
ATOM 692 C CA . ASP A 1 89 ? -12.328 4.359 0.267 1.00 98.62 89 ASP A CA 1
ATOM 693 C C . ASP A 1 89 ? -12.999 3.449 1.311 1.00 98.62 89 ASP A C 1
ATOM 695 O O . ASP A 1 89 ? -14.140 3.702 1.700 1.00 98.62 89 ASP A O 1
ATOM 699 N N . ALA A 1 90 ? -12.303 2.420 1.805 1.00 98.44 90 ALA A N 1
ATOM 700 C CA . ALA A 1 90 ? -12.807 1.555 2.867 1.00 98.44 90 ALA A CA 1
ATOM 701 C C . ALA A 1 90 ? -12.960 2.303 4.203 1.00 98.44 90 ALA A C 1
ATOM 703 O O . ALA A 1 90 ? -14.029 2.211 4.811 1.00 98.44 90 ALA A O 1
ATOM 704 N N . ILE A 1 91 ? -11.961 3.106 4.602 1.00 98.00 91 ILE A N 1
ATOM 705 C CA . ILE A 1 91 ? -12.042 4.007 5.769 1.00 98.00 91 ILE A CA 1
ATOM 706 C C . ILE A 1 91 ? -13.236 4.951 5.603 1.00 98.00 91 ILE A C 1
ATOM 708 O O . ILE A 1 91 ? -14.103 5.024 6.473 1.00 98.00 91 ILE A O 1
ATOM 712 N N . ARG A 1 92 ? -13.334 5.617 4.444 1.00 98.12 92 ARG A N 1
ATOM 713 C CA . ARG A 1 92 ? -14.395 6.587 4.128 1.00 98.12 92 ARG A CA 1
ATOM 714 C C . ARG A 1 92 ? -15.803 5.998 4.236 1.00 98.12 92 ARG A C 1
ATOM 716 O O . ARG A 1 92 ? -16.745 6.701 4.589 1.00 98.12 92 ARG A O 1
ATOM 723 N N . ARG A 1 93 ? -15.960 4.712 3.916 1.00 98.06 93 ARG A N 1
ATOM 724 C CA . ARG A 1 93 ? -17.235 3.981 4.004 1.00 98.06 93 ARG A CA 1
ATOM 725 C C . ARG A 1 93 ? -17.506 3.379 5.383 1.00 98.06 93 ARG A C 1
ATOM 727 O O . ARG A 1 93 ? -18.568 2.788 5.566 1.00 98.06 93 ARG A O 1
ATOM 734 N N . GLY A 1 94 ? -16.580 3.513 6.331 1.00 96.31 94 GLY A N 1
ATOM 735 C CA . GLY A 1 94 ? -16.704 2.957 7.676 1.00 96.31 94 GLY A CA 1
ATOM 736 C C . GLY A 1 94 ? -16.532 1.438 7.738 1.00 96.31 94 GLY A C 1
ATOM 737 O O . GLY A 1 94 ? -17.061 0.809 8.652 1.00 96.31 94 GLY A O 1
ATOM 738 N N . PHE A 1 95 ? -15.833 0.833 6.772 1.00 97.88 95 PHE A N 1
ATOM 739 C CA . PHE A 1 95 ? -15.468 -0.581 6.861 1.00 97.88 95 PHE A CA 1
ATOM 740 C C . PHE A 1 95 ? -14.290 -0.777 7.817 1.00 97.88 95 PHE A C 1
ATOM 742 O O . PHE A 1 95 ? -13.404 0.066 7.913 1.00 97.88 95 PHE A O 1
ATOM 749 N N . ASP A 1 96 ? -14.267 -1.922 8.494 1.00 96.12 96 ASP A N 1
ATOM 750 C CA . ASP A 1 96 ? -13.230 -2.308 9.457 1.00 96.12 96 ASP A CA 1
ATOM 751 C C . ASP A 1 96 ? -12.241 -3.347 8.892 1.00 96.12 96 ASP A C 1
ATOM 753 O O . ASP A 1 96 ? -11.278 -3.738 9.558 1.00 96.12 96 ASP A O 1
ATOM 757 N N . ALA A 1 97 ? -12.487 -3.822 7.668 1.00 97.31 97 ALA A N 1
ATOM 758 C CA . ALA A 1 97 ? -11.697 -4.858 7.026 1.00 97.31 97 ALA A CA 1
ATOM 759 C C . ALA A 1 97 ? -11.684 -4.741 5.498 1.00 97.31 97 ALA A C 1
ATOM 761 O O . ALA A 1 97 ? -12.650 -4.298 4.874 1.00 97.31 97 ALA A O 1
ATOM 762 N N . ILE A 1 98 ? -10.604 -5.241 4.898 1.00 97.62 98 ILE A N 1
ATOM 763 C CA . ILE A 1 98 ? -10.472 -5.483 3.462 1.00 97.62 98 ILE A CA 1
ATOM 764 C C . ILE A 1 98 ? -10.085 -6.942 3.219 1.00 97.62 98 ILE A C 1
ATOM 766 O O . ILE A 1 98 ? -9.368 -7.560 4.011 1.00 97.62 98 ILE A O 1
ATOM 770 N N . THR A 1 99 ? -10.573 -7.521 2.122 1.00 97.19 99 THR A N 1
ATOM 771 C CA . THR A 1 99 ? -10.248 -8.901 1.761 1.00 97.19 99 THR A CA 1
ATOM 772 C C . THR A 1 99 ? -9.989 -9.071 0.276 1.00 97.19 99 THR A C 1
ATOM 774 O O . THR A 1 99 ? -10.553 -8.358 -0.555 1.00 97.19 99 THR A O 1
ATOM 777 N N . MET A 1 100 ? -9.126 -10.030 -0.060 1.00 94.75 100 MET A N 1
ATOM 778 C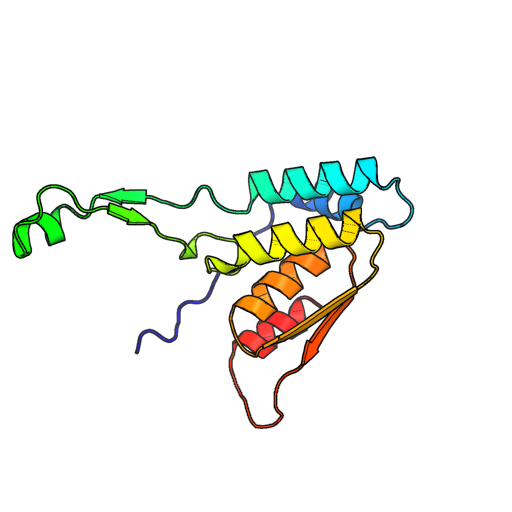 CA . MET A 1 100 ? -8.840 -10.399 -1.439 1.00 94.75 100 MET A CA 1
ATOM 779 C C . MET A 1 100 ? -8.267 -11.809 -1.565 1.00 94.75 100 MET A C 1
ATOM 781 O O . MET A 1 100 ? -7.608 -12.323 -0.666 1.00 94.75 100 MET A O 1
ATOM 785 N N . ALA A 1 101 ? -8.500 -12.424 -2.724 1.00 94.12 101 ALA A N 1
ATOM 786 C CA . ALA A 1 101 ? -7.917 -13.706 -3.098 1.00 94.12 101 ALA A CA 1
ATOM 787 C C . ALA A 1 101 ? -6.733 -13.471 -4.046 1.00 94.12 101 ALA A C 1
ATOM 789 O O . ALA A 1 101 ? -6.912 -13.291 -5.252 1.00 94.12 101 ALA A O 1
ATOM 790 N N . THR A 1 102 ? -5.518 -13.398 -3.503 1.00 92.50 102 THR A N 1
ATOM 791 C CA . THR A 1 102 ? -4.303 -13.135 -4.283 1.00 92.50 102 THR A CA 1
ATOM 792 C C . THR A 1 102 ? -3.062 -13.617 -3.548 1.00 92.50 102 THR A C 1
ATOM 794 O O . THR A 1 102 ? -2.948 -13.474 -2.340 1.00 92.50 102 THR A O 1
ATOM 797 N N . CYS A 1 103 ? -2.103 -14.151 -4.293 1.00 86.12 103 CYS A N 1
ATOM 798 C 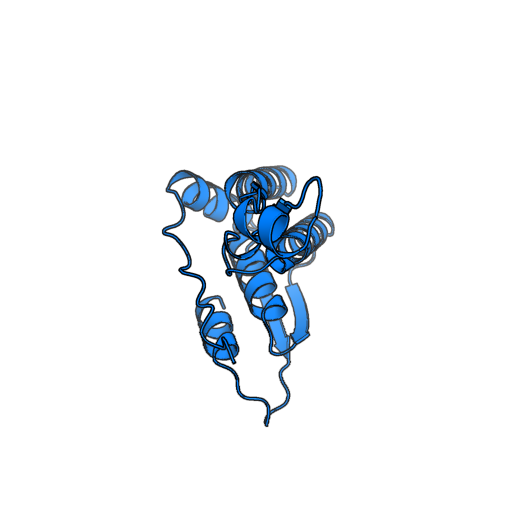CA . CYS A 1 103 ? -0.808 -14.593 -3.780 1.00 86.12 103 CYS A CA 1
ATOM 799 C C . CYS A 1 103 ? 0.337 -13.625 -4.123 1.00 86.12 103 CYS A C 1
ATOM 801 O O . CYS A 1 103 ? 1.472 -13.832 -3.712 1.00 86.12 103 CYS A O 1
ATOM 803 N N . GLY A 1 104 ? 0.075 -12.591 -4.928 1.00 91.06 104 GLY A N 1
ATOM 804 C CA . GLY A 1 104 ? 1.118 -11.751 -5.519 1.00 91.06 104 GLY A CA 1
ATOM 805 C C . GLY A 1 104 ? 1.276 -10.386 -4.858 1.00 91.06 104 GLY A C 1
ATOM 806 O O . GLY A 1 104 ? 0.721 -10.099 -3.803 1.00 91.06 104 GLY A O 1
ATOM 807 N N . ASN A 1 105 ? 1.972 -9.492 -5.561 1.00 94.06 105 ASN A N 1
ATOM 808 C CA . ASN A 1 105 ? 2.265 -8.126 -5.112 1.00 94.06 105 ASN A CA 1
ATOM 809 C C . ASN A 1 105 ? 1.040 -7.332 -4.630 1.00 94.06 105 ASN A C 1
ATOM 811 O O . ASN A 1 105 ? 1.192 -6.407 -3.849 1.00 94.06 105 ASN A O 1
ATOM 815 N N . TYR A 1 106 ? -0.165 -7.651 -5.115 1.00 95.25 106 TYR A N 1
ATOM 816 C CA . TYR A 1 106 ? -1.356 -6.909 -4.705 1.00 95.25 106 TYR A CA 1
ATOM 817 C C . TYR A 1 106 ? -1.734 -7.187 -3.253 1.00 95.25 106 TYR A C 1
ATOM 819 O O . TYR A 1 106 ? -2.195 -6.286 -2.562 1.00 95.25 106 TYR A O 1
ATOM 827 N N . GLY A 1 107 ? -1.511 -8.424 -2.799 1.00 95.44 107 GLY A N 1
ATOM 828 C CA . GLY A 1 107 ? -1.746 -8.798 -1.412 1.00 95.44 107 GLY A CA 1
ATOM 829 C C . GLY A 1 107 ? -0.795 -8.053 -0.485 1.00 95.44 107 GLY A C 1
ATOM 830 O O . GLY A 1 107 ? -1.247 -7.480 0.492 1.00 95.44 107 GLY A O 1
ATOM 831 N N . VAL A 1 108 ? 0.491 -7.954 -0.843 1.00 95.62 108 VAL A N 1
ATOM 832 C CA . VAL A 1 108 ? 1.473 -7.190 -0.052 1.00 95.62 108 VAL A CA 1
ATOM 833 C C . VAL A 1 108 ? 1.120 -5.704 -0.026 1.00 95.62 108 VAL A C 1
ATOM 835 O O . VAL A 1 108 ? 1.057 -5.120 1.050 1.00 95.62 108 VAL A O 1
ATOM 838 N N . ALA A 1 109 ? 0.816 -5.114 -1.187 1.00 96.81 109 ALA A N 1
ATOM 839 C CA . ALA A 1 109 ? 0.370 -3.723 -1.299 1.00 96.81 109 ALA A CA 1
ATOM 840 C C . ALA A 1 109 ? -0.855 -3.434 -0.417 1.00 96.81 109 ALA A C 1
ATOM 842 O O . ALA A 1 109 ? -0.899 -2.432 0.289 1.00 96.81 109 ALA A O 1
ATOM 843 N N . THR A 1 110 ? -1.835 -4.341 -0.419 1.00 97.81 110 THR A N 1
ATOM 844 C CA . THR A 1 110 ? -3.070 -4.193 0.364 1.00 97.81 110 THR A CA 1
ATOM 845 C C . THR A 1 110 ? -2.845 -4.436 1.851 1.00 97.81 110 THR A C 1
ATOM 847 O O . THR A 1 110 ? -3.403 -3.704 2.659 1.00 97.81 110 THR A O 1
ATOM 850 N N . ALA A 1 111 ? -2.012 -5.410 2.227 1.00 97.00 111 ALA A N 1
ATOM 851 C CA . ALA A 1 111 ? -1.621 -5.631 3.618 1.00 97.00 111 ALA A CA 1
ATOM 852 C C . ALA A 1 111 ? -0.908 -4.401 4.191 1.00 97.00 111 ALA A C 1
ATOM 854 O O . ALA A 1 111 ? -1.286 -3.931 5.260 1.00 97.00 111 ALA A O 1
ATOM 855 N N . LEU A 1 112 ? 0.044 -3.821 3.448 1.00 96.50 112 LEU A N 1
ATOM 856 C CA . LEU A 1 112 ? 0.718 -2.591 3.861 1.00 96.50 112 LEU A CA 1
ATOM 857 C C . LEU A 1 112 ? -0.288 -1.444 4.018 1.00 96.50 112 LEU A C 1
ATOM 859 O O . LEU A 1 112 ? -0.368 -0.848 5.092 1.00 96.50 112 LEU A O 1
ATOM 863 N N . ALA A 1 113 ? -1.090 -1.186 2.983 1.00 97.50 113 ALA A N 1
ATOM 864 C CA . ALA A 1 113 ? -2.099 -0.133 2.986 1.00 97.50 113 ALA A CA 1
ATOM 865 C C . ALA A 1 113 ? -3.071 -0.266 4.174 1.00 97.50 113 ALA A C 1
ATOM 867 O O . ALA A 1 113 ? -3.321 0.716 4.872 1.00 97.50 113 ALA A O 1
ATOM 868 N N . ALA A 1 114 ? -3.578 -1.475 4.441 1.00 97.75 114 ALA A N 1
ATOM 869 C CA . ALA A 1 114 ? -4.496 -1.754 5.544 1.00 97.75 114 ALA A CA 1
ATOM 870 C C . ALA A 1 114 ? -3.828 -1.577 6.919 1.00 97.75 114 ALA A C 1
ATOM 872 O O . ALA A 1 114 ? -4.420 -0.959 7.804 1.00 97.75 114 ALA A O 1
ATOM 873 N N . SER A 1 115 ? -2.580 -2.036 7.075 1.00 96.00 115 SER A N 1
ATOM 874 C CA . SER A 1 115 ? -1.797 -1.869 8.311 1.00 96.00 115 SER A CA 1
ATOM 875 C C . SER A 1 115 ? -1.518 -0.401 8.663 1.00 96.00 115 SER A C 1
ATOM 877 O O . SER A 1 115 ? -1.344 -0.063 9.836 1.00 96.00 115 SER A O 1
ATOM 879 N N . MET A 1 116 ? -1.482 0.476 7.654 1.00 95.75 116 MET A N 1
ATOM 880 C CA . MET A 1 116 ? -1.338 1.923 7.829 1.00 95.75 116 MET A CA 1
ATOM 881 C C . MET A 1 116 ? -2.661 2.614 8.184 1.00 95.75 116 MET A C 1
ATOM 883 O O . MET A 1 116 ? -2.644 3.685 8.770 1.00 95.75 116 MET A O 1
ATOM 887 N N . ALA A 1 117 ? -3.797 1.992 7.863 1.00 96.88 117 ALA A N 1
ATOM 888 C CA . ALA A 1 117 ? -5.144 2.514 8.100 1.00 96.88 117 ALA A CA 1
ATOM 889 C C . ALA A 1 117 ? -5.826 1.962 9.365 1.00 96.88 117 ALA A C 1
ATOM 891 O O . ALA A 1 117 ? -6.965 2.327 9.669 1.00 96.88 117 ALA A O 1
ATOM 892 N N . GLY A 1 118 ? -5.185 1.015 10.060 1.00 96.12 118 GLY A N 1
ATOM 893 C CA . GLY A 1 118 ? -5.800 0.290 11.176 1.00 96.12 118 GLY A CA 1
ATOM 894 C C . GLY A 1 118 ? -6.955 -0.625 10.749 1.00 96.12 118 GLY A C 1
ATOM 895 O O . GLY A 1 118 ? -7.850 -0.895 11.548 1.00 96.12 118 GLY A O 1
ATOM 896 N N . LEU A 1 119 ? -6.971 -1.091 9.494 1.00 97.38 119 LEU A N 1
ATOM 897 C CA . LEU A 1 119 ? -7.973 -2.040 9.000 1.00 97.38 119 LEU A CA 1
ATOM 898 C C . LEU A 1 119 ? -7.463 -3.477 9.088 1.00 97.38 119 LEU A C 1
ATOM 900 O O . LEU A 1 119 ? -6.290 -3.755 8.839 1.00 97.38 119 LEU A O 1
ATOM 904 N N . ARG A 1 120 ? -8.370 -4.423 9.345 1.00 97.31 120 ARG A N 1
ATOM 905 C CA . ARG A 1 120 ? -8.052 -5.853 9.237 1.00 97.31 120 ARG A CA 1
ATOM 906 C C . ARG A 1 120 ? -7.838 -6.226 7.768 1.00 97.31 120 ARG A C 1
ATOM 908 O O . ARG A 1 120 ? -8.662 -5.881 6.921 1.00 97.31 120 ARG A O 1
ATOM 915 N N . CYS A 1 121 ? -6.789 -6.984 7.459 1.00 97.25 121 CYS A N 1
ATOM 916 C CA . CYS A 1 121 ? -6.529 -7.478 6.106 1.00 97.25 121 CYS A CA 1
ATOM 917 C C . CYS A 1 121 ? -6.640 -9.006 6.054 1.00 97.25 121 CYS A C 1
ATOM 919 O O . CYS A 1 121 ? -5.905 -9.718 6.733 1.00 97.25 121 CYS A O 1
ATOM 921 N N . LEU A 1 122 ? -7.568 -9.525 5.246 1.00 96.25 122 LEU A N 1
ATOM 922 C CA . LEU A 1 122 ? -7.759 -10.966 5.066 1.00 96.25 122 LEU A CA 1
ATOM 923 C C . LEU A 1 122 ? -7.406 -11.374 3.639 1.00 96.25 122 LEU A C 1
ATOM 925 O O . LEU A 1 122 ? -8.171 -11.123 2.703 1.00 96.25 122 LEU A O 1
ATOM 929 N N . ILE A 1 123 ? -6.260 -12.032 3.478 1.00 95.12 123 ILE A N 1
ATOM 930 C CA . ILE A 1 123 ? -5.775 -12.494 2.178 1.00 95.12 123 ILE A CA 1
ATOM 931 C C . ILE A 1 123 ? -5.936 -14.009 2.087 1.00 95.12 123 ILE A C 1
ATOM 933 O O . ILE A 1 123 ? -5.385 -14.757 2.890 1.00 95.12 123 ILE A O 1
ATOM 937 N N . TYR A 1 124 ? -6.686 -14.462 1.084 1.00 94.44 124 TYR A N 1
ATOM 938 C CA . TYR A 1 124 ? -6.920 -15.880 0.831 1.00 94.44 124 TYR A CA 1
ATOM 939 C C . TYR A 1 124 ? -6.008 -16.381 -0.289 1.00 94.44 124 TYR A C 1
ATOM 941 O O . TYR A 1 124 ? -6.020 -15.856 -1.406 1.00 94.44 124 TYR A O 1
ATOM 949 N N . ILE A 1 125 ? -5.228 -17.420 0.010 1.00 92.25 125 ILE A N 1
ATOM 950 C CA . ILE A 1 125 ? -4.242 -18.009 -0.899 1.00 92.25 125 ILE A CA 1
ATOM 951 C C . ILE A 1 125 ? -4.524 -19.511 -1.025 1.00 92.25 125 ILE A C 1
ATOM 953 O O . ILE A 1 125 ? -4.722 -20.167 -0.003 1.00 92.25 125 ILE A O 1
ATOM 957 N N . PRO A 1 126 ? -4.553 -20.079 -2.246 1.00 90.88 126 PRO A N 1
ATOM 958 C CA . PRO A 1 126 ? -4.661 -21.524 -2.419 1.00 90.88 126 PRO A CA 1
ATOM 959 C C . PRO A 1 126 ? -3.509 -22.259 -1.722 1.00 90.88 126 PRO A C 1
ATOM 961 O O . PRO A 1 126 ? -2.354 -21.876 -1.891 1.00 90.88 126 PRO A O 1
ATOM 964 N N . GLU A 1 127 ? -3.816 -23.344 -1.007 1.00 88.38 127 GLU A N 1
ATOM 965 C CA . GLU A 1 127 ? -2.868 -24.094 -0.161 1.00 88.38 127 GLU A CA 1
ATOM 966 C C . GLU A 1 127 ? -1.562 -24.479 -0.877 1.00 88.38 127 GLU A C 1
ATOM 968 O O . GLU A 1 127 ? -0.481 -24.411 -0.300 1.00 88.38 127 GLU A O 1
ATOM 973 N N . HIS A 1 128 ? -1.648 -24.845 -2.157 1.00 87.56 128 HIS A N 1
ATOM 974 C CA . HIS A 1 128 ? -0.500 -25.303 -2.946 1.00 87.56 128 HIS A CA 1
ATOM 975 C C . HIS A 1 128 ? 0.269 -24.177 -3.652 1.00 87.56 128 HIS A C 1
ATOM 977 O O . HIS A 1 128 ? 1.176 -24.452 -4.440 1.00 87.56 128 HIS A O 1
ATOM 983 N N . PHE A 1 129 ? -0.097 -22.911 -3.432 1.00 84.25 129 PHE A N 1
ATOM 984 C CA . PHE A 1 129 ? 0.587 -21.782 -4.046 1.00 84.25 129 PHE A CA 1
ATOM 985 C C . PHE A 1 129 ? 1.633 -21.203 -3.092 1.00 84.25 129 PHE A C 1
ATOM 987 O O . PHE A 1 129 ? 1.302 -20.626 -2.060 1.00 84.25 129 PHE A O 1
ATOM 994 N N . HIS A 1 130 ? 2.909 -21.293 -3.473 1.00 79.50 130 HIS A N 1
ATOM 995 C CA . HIS A 1 130 ? 4.020 -20.792 -2.666 1.00 79.50 130 HIS A CA 1
ATOM 996 C C . HIS A 1 130 ? 4.757 -19.660 -3.377 1.00 79.50 130 HIS A C 1
ATOM 998 O O . HIS A 1 130 ? 5.177 -19.780 -4.526 1.00 79.50 130 HIS A O 1
ATOM 1004 N N . THR A 1 131 ? 4.944 -18.551 -2.670 1.00 85.88 131 THR A N 1
ATOM 1005 C CA . THR A 1 131 ? 5.740 -17.411 -3.125 1.00 85.88 131 THR A CA 1
ATOM 1006 C C . THR A 1 131 ? 6.306 -16.669 -1.925 1.00 85.88 131 THR A C 1
ATOM 1008 O O . THR A 1 131 ? 5.714 -16.677 -0.846 1.00 85.88 131 THR A O 1
ATOM 1011 N N . ARG A 1 132 ? 7.450 -15.999 -2.105 1.00 84.12 132 ARG A N 1
ATOM 1012 C CA . ARG A 1 132 ? 8.077 -15.190 -1.047 1.00 84.12 132 ARG A CA 1
ATOM 1013 C C . ARG A 1 132 ? 7.172 -14.056 -0.565 1.00 84.12 132 ARG A C 1
ATOM 1015 O O . ARG A 1 132 ? 7.247 -13.682 0.597 1.00 84.12 132 ARG A O 1
ATOM 1022 N N . ARG A 1 133 ? 6.264 -13.581 -1.427 1.00 87.38 133 ARG A N 1
ATOM 1023 C CA . ARG A 1 133 ? 5.304 -12.519 -1.095 1.00 87.38 133 ARG A CA 1
ATOM 1024 C C . ARG A 1 133 ? 4.387 -12.882 0.075 1.00 87.38 133 ARG A C 1
ATOM 1026 O O . ARG A 1 133 ? 3.975 -11.981 0.787 1.00 87.38 133 ARG A O 1
ATOM 1033 N N . ILE A 1 134 ? 4.126 -14.168 0.324 1.00 87.06 134 ILE A N 1
ATOM 1034 C CA . ILE A 1 134 ? 3.320 -14.608 1.478 1.00 87.06 134 ILE A CA 1
ATOM 1035 C C . ILE A 1 134 ? 3.990 -14.188 2.792 1.00 87.06 134 ILE A C 1
ATOM 1037 O O . ILE A 1 134 ? 3.346 -13.606 3.652 1.00 87.06 134 ILE A O 1
ATOM 1041 N N . GLN A 1 135 ? 5.311 -14.362 2.900 1.00 88.12 135 GLN A N 1
ATOM 1042 C CA . GLN A 1 135 ? 6.067 -13.972 4.095 1.00 88.12 135 GLN A CA 1
ATOM 1043 C C . GLN A 1 135 ? 6.075 -12.455 4.321 1.00 88.12 135 GLN A C 1
ATOM 1045 O O . GLN A 1 135 ? 6.236 -12.003 5.450 1.00 88.12 135 GLN A O 1
ATOM 1050 N N . GLU A 1 136 ? 5.962 -11.659 3.255 1.00 88.81 136 GLU A N 1
ATOM 1051 C CA . GLU A 1 136 ? 5.821 -10.204 3.363 1.00 88.81 136 GLU A CA 1
ATOM 1052 C C . GLU A 1 136 ? 4.431 -9.833 3.890 1.00 88.81 136 GLU A C 1
ATOM 1054 O O . GLU A 1 136 ? 4.336 -8.980 4.765 1.00 88.81 136 GLU A O 1
ATOM 1059 N N . MET A 1 137 ? 3.373 -10.503 3.414 1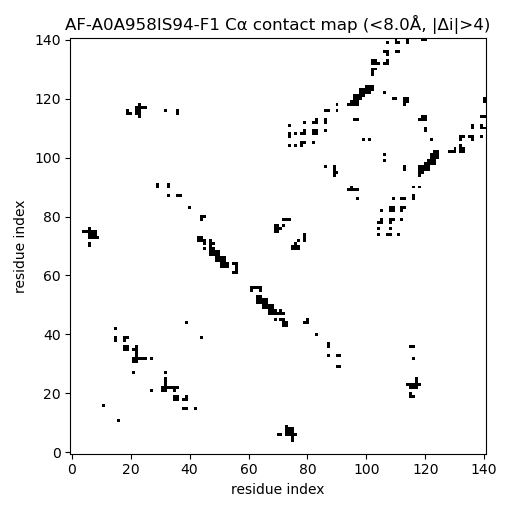.00 90.75 137 MET A N 1
ATOM 1060 C CA . MET A 1 137 ? 2.004 -10.305 3.910 1.00 90.75 137 MET A CA 1
ATOM 1061 C C . MET A 1 137 ? 1.893 -10.658 5.397 1.00 90.75 137 MET A C 1
ATOM 1063 O O . MET A 1 137 ? 1.341 -9.876 6.162 1.00 90.75 137 MET A O 1
ATOM 1067 N N . ASP A 1 138 ? 2.472 -11.786 5.818 1.00 88.19 138 ASP A N 1
ATOM 1068 C CA . ASP A 1 138 ? 2.418 -12.250 7.211 1.00 88.19 138 ASP A CA 1
ATOM 1069 C C . ASP A 1 138 ? 3.093 -11.282 8.196 1.00 88.19 138 ASP A C 1
ATOM 1071 O O . ASP A 1 138 ? 2.691 -11.202 9.349 1.00 88.19 138 ASP A O 1
ATOM 1075 N N . LYS A 1 139 ? 4.114 -10.532 7.759 1.00 88.81 139 LYS A N 1
ATOM 1076 C CA . LYS A 1 139 ? 4.806 -9.534 8.598 1.00 88.81 139 LYS A CA 1
ATOM 1077 C C . LYS A 1 139 ? 4.024 -8.232 8.779 1.00 88.81 139 LYS A C 1
ATOM 1079 O O . LYS A 1 139 ? 4.399 -7.428 9.629 1.00 88.81 139 LYS A O 1
ATOM 1084 N N . LEU A 1 140 ? 3.035 -7.988 7.923 1.00 85.44 140 LEU A N 1
ATOM 1085 C CA . LEU A 1 140 ? 2.242 -6.757 7.885 1.00 85.44 140 LEU A CA 1
ATOM 1086 C C . LEU A 1 140 ? 0.888 -6.906 8.592 1.00 85.44 140 LEU A C 1
ATOM 1088 O O . LEU A 1 140 ? 0.204 -5.901 8.781 1.00 85.44 140 LEU A O 1
ATOM 1092 N N . ASN A 1 141 ? 0.519 -8.138 8.953 1.00 64.00 141 ASN A N 1
ATOM 1093 C CA . ASN A 1 141 ? -0.685 -8.472 9.711 1.00 64.00 141 ASN A CA 1
ATOM 1094 C C . ASN A 1 141 ? -0.436 -8.499 11.220 1.00 64.00 141 ASN A C 1
ATOM 1096 O O . ASN A 1 141 ? 0.664 -8.921 11.641 1.00 64.00 141 ASN A O 1
#

Sequence (141 aa):
MMDNAEGQISLVSKAVADQREIAADVSLSLEERLEAYEDIIDSEVGDTNMTRARNIERIFGFRQLFLKFEGGNPTGTQKDRIAFAQVMDAIRRGFDAITMATCGNYGVATALAASMAGLRCLIYIPEHFHTRRIQEMDKLN

Foldseek 3Di:
DPQPLFQPLPDQPPLLVVLLVQLQPPVDDLVSNLVSLVVNCVPAPDPFDKDWPVVVCVVPVNPTDIDGQQLRGNRRHNLLNVLLVVLSVCSVVVHQADEDEDDDSNLLSNLQNCLSNSHHYYYHYPPPDDDPVVVSSVVSD

pLDDT: mean 90.41, std 14.34, range [38.88, 98.62]

Solvent-accessible surface area (backbone atoms only — not comparable to full-atom values): 7966 Å² total; per-residue (Å²): 134,88,86,76,83,73,42,70,68,63,83,71,49,70,68,49,52,56,26,31,56,46,16,30,38,83,86,55,56,73,64,60,22,49,52,26,43,48,54,42,41,72,73,50,49,56,94,45,57,73,46,72,42,66,67,59,21,68,76,73,71,48,92,80,49,73,45,76,42,41,56,64,20,59,70,30,34,66,46,38,58,59,26,40,56,50,42,54,52,34,56,76,71,70,50,66,62,51,74,49,80,44,65,47,69,56,39,36,18,34,23,48,33,21,54,40,45,54,31,47,65,48,75,46,63,64,90,89,67,84,54,75,50,52,63,55,29,61,72,43,104

Nearest PDB structures (foldseek):
  1o58-assembly1_D  TM=8.526E-01  e=5.752E-04  Thermotoga maritima
  5ybw-assembly1_A  TM=8.524E-01  e=8.972E-04  Anada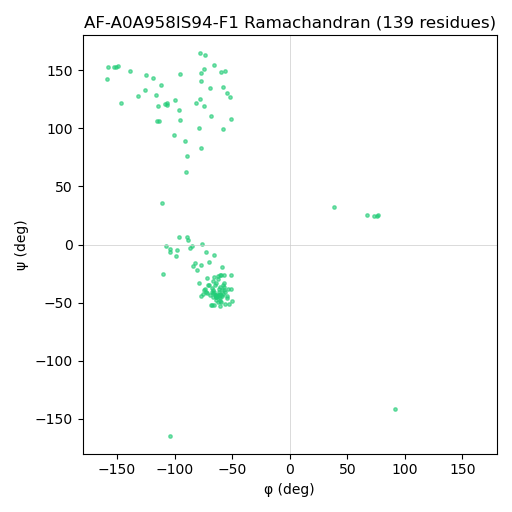ra broughtonii
  4i1y-assembly2_B  TM=8.034E-01  e=3.221E-03  Mycobacterium ulcerans Agy99
  4h27-assembly1_A  TM=9.081E-01  e=3.928E-02  Homo sapiens
  1p5j-assembly1_A  TM=8.501E-01  e=7.238E-02  Homo sapiens

Mean predicted aligned error: 5.47 Å

Secondary structure (DSSP, 8-state):
-------------HHHHHHHHHHH-TTS-HHHHHHHHHHHHHHHSS---EEE-HHHHHHHT-S--EEE-GGGSTTSSTHHHHHHHHHHHHHHTT-SEEEEE-SSHHHHHHHHHHHHHT-EEEEE--TT---HHHHHHHTT-